Protein AF-A0A6Y3HL21-F1 (afdb_monomer)

Organism: Salmonella typhimurium (NCBI:txid90371)

Solvent-accessible surface area (backbone atoms only — not comparable to full-atom values): 4839 Å² total; per-residue (Å²): 133,59,69,70,45,54,53,51,49,53,54,49,52,53,55,47,52,53,24,35,72,70,72,64,56,56,81,71,47,84,64,52,68,60,49,56,74,69,26,47,66,47,52,51,52,52,55,58,74,41,46,67,58,29,63,74,67,72,35,77,82,48,67,27,51,51,48,56,54,48,53,53,47,60,76,65,38,88,90,68,84,98

Secondary structure (DSSP, 8-state):
--HHHHHHHHHHHHHHHHHHHHT------TTHHHHHHH-HHHHHHHHHHTHHHHHHHT----HHHHHHHHHHHHTTSTT---

InterPro domains:
  IPR011608 PRD domain [PF00874] (1-74)
  IPR011608 PRD domain [PS51372] (1-82)
  IPR036634 PRD domain superfamily [SSF63520] (1-73)

pLDDT: mean 94.84, std 4.3, range [73.56, 98.0]

Radius of gyration: 12.6 Å; Cα contacts (8 Å, |Δi|>4): 61; chains: 1; bounding box: 28×24×33 Å

Nearest PDB structures (foldseek):
  1h99-assembly1_A-2  TM=6.591E-01  e=1.795E+00  Bacillus subtilis
  5way-assembly1_A  TM=3.885E-01  e=9.319E+00  Streptococcus pneumoniae

Foldseek 3Di:
DDPQLVVVCVVLVVVQLVCQLVVNHDQDAPPLVVCCVQCVVLLVVVQVVCPVVCVVSVGDHHVRSSRVNVVSCVVPDPPDDD

Sequence (82 aa):
FNNNLIISLYVHLSCMIERLVMRNEITHYKNMTEFNERHGEFIAMVNHSFQRLKILYNVALPVAEIGYIHDIFELRIEDFHW

Structure (mmCIF, N/CA/C/O backbone):
data_AF-A0A6Y3HL21-F1
#
_entry.id   AF-A0A6Y3HL21-F1
#
loop_
_atom_site.group_PDB
_atom_site.id
_atom_site.type_symbol
_atom_site.label_atom_id
_atom_site.label_alt_id
_atom_site.label_comp_id
_atom_site.label_asym_id
_atom_site.label_entity_id
_atom_site.label_seq_id
_atom_site.pdbx_PDB_ins_code
_atom_site.Cartn_x
_atom_site.Cartn_y
_atom_site.Cartn_z
_atom_site.occupancy
_atom_site.B_iso_or_equiv
_atom_site.auth_seq_id
_atom_site.auth_comp_id
_atom_site.auth_asym_id
_atom_site.auth_atom_id
_atom_site.pdbx_PDB_model_num
ATOM 1 N N . PHE A 1 1 ? 16.877 0.438 -6.190 1.00 73.56 1 PHE A N 1
ATOM 2 C CA . PHE A 1 1 ? 15.523 0.932 -6.509 1.00 73.56 1 PHE A CA 1
ATOM 3 C C . PHE A 1 1 ? 15.600 2.383 -6.956 1.00 73.56 1 PHE A C 1
ATOM 5 O O . PHE A 1 1 ? 16.406 3.121 -6.406 1.00 73.56 1 PHE A O 1
ATOM 12 N N . ASN A 1 2 ? 14.808 2.778 -7.957 1.00 87.94 2 ASN A N 1
ATOM 13 C CA . ASN A 1 2 ? 14.749 4.161 -8.445 1.00 87.94 2 ASN A CA 1
ATOM 14 C C . ASN A 1 2 ? 14.221 5.103 -7.339 1.00 87.94 2 ASN A C 1
ATOM 16 O O . ASN A 1 2 ? 13.291 4.738 -6.616 1.00 87.94 2 ASN A O 1
ATOM 20 N N . ASN A 1 3 ? 14.774 6.315 -7.227 1.00 92.94 3 ASN A N 1
ATOM 21 C CA . ASN A 1 3 ? 14.318 7.348 -6.288 1.00 92.94 3 ASN A CA 1
ATOM 22 C C . ASN A 1 3 ? 12.808 7.605 -6.392 1.00 92.94 3 ASN A C 1
ATOM 24 O O . ASN A 1 3 ? 12.141 7.753 -5.372 1.00 92.94 3 ASN A O 1
ATOM 28 N N . ASN A 1 4 ? 12.245 7.573 -7.602 1.00 93.12 4 ASN A N 1
ATOM 29 C CA . ASN A 1 4 ? 10.809 7.767 -7.809 1.00 93.12 4 ASN A CA 1
ATOM 30 C C . ASN A 1 4 ? 9.962 6.672 -7.143 1.00 93.12 4 ASN A C 1
ATOM 32 O O . ASN A 1 4 ? 8.895 6.967 -6.602 1.00 93.12 4 ASN A O 1
ATOM 36 N N . LEU A 1 5 ? 10.434 5.420 -7.152 1.00 95.12 5 LEU A N 1
ATOM 37 C CA . LEU A 1 5 ? 9.785 4.308 -6.455 1.00 95.12 5 LEU A CA 1
ATOM 38 C C . LEU A 1 5 ? 9.871 4.490 -4.943 1.00 95.12 5 LEU A C 1
ATOM 40 O O . LEU A 1 5 ? 8.851 4.396 -4.267 1.00 95.12 5 LEU A O 1
ATOM 44 N N . ILE A 1 6 ? 11.062 4.806 -4.429 1.00 95.38 6 ILE A N 1
ATOM 45 C CA . ILE A 1 6 ? 11.283 5.005 -2.991 1.00 95.38 6 ILE A CA 1
ATOM 46 C C . ILE A 1 6 ? 10.384 6.127 -2.463 1.00 95.38 6 ILE A C 1
ATOM 48 O O . ILE A 1 6 ? 9.687 5.932 -1.472 1.00 95.38 6 ILE A O 1
ATOM 52 N N . ILE A 1 7 ? 10.347 7.275 -3.147 1.00 96.81 7 ILE A N 1
ATOM 53 C CA . ILE A 1 7 ? 9.518 8.422 -2.753 1.00 96.81 7 ILE A CA 1
ATOM 54 C C . ILE A 1 7 ? 8.030 8.057 -2.796 1.00 96.81 7 ILE A C 1
ATOM 56 O O . ILE A 1 7 ? 7.295 8.363 -1.859 1.00 96.81 7 ILE A O 1
ATOM 60 N N . SER A 1 8 ? 7.583 7.369 -3.851 1.00 96.81 8 SER A N 1
ATOM 61 C CA . SER A 1 8 ? 6.169 6.997 -4.003 1.00 96.81 8 SER A CA 1
ATOM 62 C C . SER A 1 8 ? 5.720 6.004 -2.933 1.00 96.81 8 SER A C 1
ATOM 64 O O . SER A 1 8 ? 4.652 6.183 -2.351 1.00 96.81 8 SER A O 1
ATOM 66 N N . LEU A 1 9 ? 6.550 5.003 -2.625 1.00 97.06 9 LEU A N 1
ATOM 67 C CA . LEU A 1 9 ? 6.298 4.080 -1.522 1.00 97.06 9 LEU A CA 1
ATOM 68 C C . LEU A 1 9 ? 6.297 4.815 -0.184 1.00 97.06 9 LEU A C 1
ATOM 70 O O . LEU A 1 9 ? 5.376 4.629 0.597 1.00 97.06 9 LEU A O 1
ATOM 74 N N . TYR A 1 10 ? 7.276 5.680 0.080 1.00 97.25 10 TYR A N 1
ATOM 75 C CA . TYR A 1 10 ? 7.363 6.395 1.352 1.00 97.25 10 TYR A CA 1
ATOM 76 C C . TYR A 1 10 ? 6.115 7.242 1.631 1.00 97.25 10 TYR A C 1
ATOM 78 O O . TYR A 1 10 ? 5.535 7.160 2.716 1.00 97.25 10 TYR A O 1
ATOM 86 N N . VAL A 1 11 ? 5.665 8.013 0.637 1.00 97.88 11 VAL A N 1
ATOM 87 C CA . VAL A 1 11 ? 4.439 8.815 0.742 1.00 97.88 11 VAL A CA 1
ATOM 88 C C . VAL A 1 11 ? 3.224 7.909 0.932 1.00 97.88 11 VAL A C 1
ATOM 90 O O . VAL A 1 11 ? 2.452 8.112 1.867 1.00 97.88 11 VAL A O 1
ATOM 93 N N . HIS A 1 12 ? 3.070 6.879 0.094 1.00 97.75 12 HIS A N 1
ATOM 94 C CA . HIS A 1 12 ? 1.900 6.008 0.153 1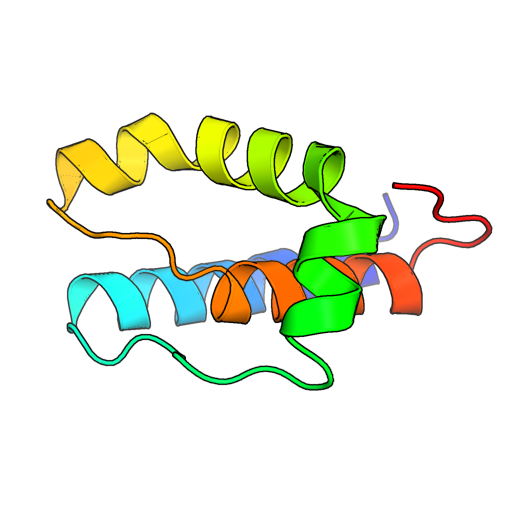.00 97.75 12 HIS A CA 1
ATOM 95 C C . HIS A 1 12 ? 1.812 5.237 1.472 1.00 97.75 12 HIS A C 1
ATOM 97 O O . HIS A 1 12 ? 0.757 5.229 2.101 1.00 97.75 12 HIS A O 1
ATOM 103 N N . LEU A 1 13 ? 2.919 4.641 1.921 1.00 97.31 13 LEU A N 1
ATOM 104 C CA . LEU A 1 13 ? 2.985 3.903 3.178 1.00 97.31 13 LEU A CA 1
ATOM 105 C C . 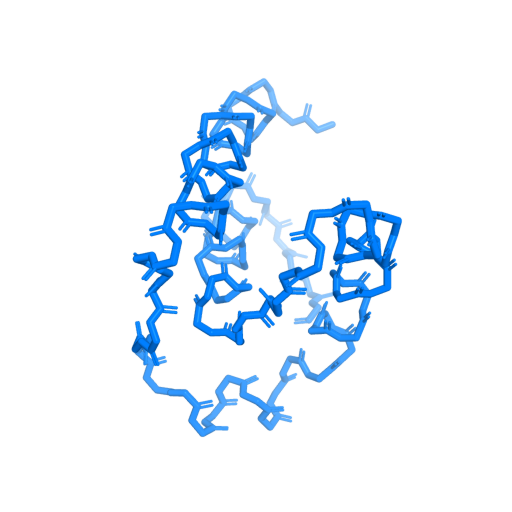LEU A 1 13 ? 2.717 4.812 4.379 1.00 97.31 13 LEU A C 1
ATOM 107 O O . LEU A 1 13 ? 2.020 4.390 5.294 1.00 97.31 13 LEU A O 1
ATOM 111 N N . SER A 1 14 ? 3.200 6.058 4.367 1.00 97.44 14 SER A N 1
ATOM 112 C CA . SER A 1 14 ? 2.909 7.016 5.443 1.00 97.44 14 SER A CA 1
ATOM 113 C C . SER A 1 14 ? 1.406 7.293 5.552 1.00 97.44 14 SER A C 1
ATOM 115 O O . SER A 1 14 ? 0.830 7.144 6.629 1.00 97.44 14 SER A O 1
ATOM 117 N N . CYS A 1 15 ? 0.748 7.607 4.430 1.00 97.81 15 CYS A N 1
ATOM 118 C CA . CYS A 1 15 ? -0.700 7.826 4.400 1.00 97.81 15 CYS A CA 1
ATOM 119 C C . CYS A 1 15 ? -1.494 6.549 4.713 1.00 97.81 15 CYS A C 1
ATOM 121 O O . CYS A 1 15 ? -2.529 6.610 5.365 1.00 97.81 15 CYS A O 1
ATOM 123 N N . MET A 1 16 ? -1.032 5.386 4.253 1.00 97.88 16 MET A N 1
ATOM 124 C CA . MET A 1 16 ? -1.662 4.099 4.548 1.00 97.88 16 MET A CA 1
ATOM 125 C C . MET A 1 16 ? -1.621 3.802 6.046 1.00 97.88 16 MET A C 1
ATOM 127 O O . MET A 1 16 ? -2.641 3.451 6.623 1.00 97.88 16 MET A O 1
ATOM 131 N N . ILE A 1 17 ? -0.470 3.976 6.696 1.00 96.56 17 ILE A N 1
ATOM 132 C CA . ILE A 1 17 ? -0.330 3.741 8.138 1.00 96.56 17 ILE A CA 1
ATOM 133 C C . ILE A 1 17 ? -1.234 4.687 8.929 1.00 96.56 17 ILE A C 1
ATOM 135 O O . ILE A 1 17 ? -1.921 4.230 9.841 1.00 96.56 17 ILE A O 1
ATOM 139 N N . GLU A 1 18 ? -1.280 5.971 8.560 1.00 97.44 18 GLU A N 1
ATOM 140 C CA . GLU A 1 18 ? -2.239 6.919 9.136 1.00 97.44 18 GLU A CA 1
ATOM 141 C C . GLU A 1 18 ? -3.667 6.389 9.000 1.00 97.44 18 GLU A C 1
ATOM 143 O O . GLU A 1 18 ? -4.395 6.343 9.996 1.00 97.44 18 GLU A O 1
ATOM 148 N N . ARG A 1 19 ? -4.040 5.899 7.809 1.00 97.81 19 ARG A N 1
ATOM 149 C CA . ARG A 1 19 ? -5.388 5.382 7.595 1.00 97.81 19 ARG A CA 1
ATOM 150 C C . ARG A 1 19 ? -5.731 4.182 8.474 1.00 97.81 19 ARG A C 1
ATOM 152 O O . ARG A 1 19 ? -6.790 4.127 9.099 1.00 97.81 19 ARG A O 1
ATOM 159 N N . LEU A 1 20 ? -4.804 3.230 8.568 1.00 97.06 20 LEU A N 1
ATOM 160 C CA . LEU A 1 20 ? -4.969 2.035 9.393 1.00 97.06 20 LEU A CA 1
ATOM 161 C C . LEU A 1 20 ? -5.165 2.398 10.871 1.00 97.06 20 LEU A C 1
ATOM 163 O O . LEU A 1 20 ? -6.045 1.851 11.537 1.00 97.06 20 LEU A O 1
ATOM 167 N N . VAL A 1 21 ? -4.355 3.324 11.391 1.00 95.81 21 VAL A N 1
ATOM 168 C CA . VAL A 1 21 ? -4.433 3.769 12.792 1.00 95.81 21 VAL A CA 1
ATOM 169 C C . VAL A 1 21 ? -5.745 4.510 13.061 1.00 95.81 21 VAL A C 1
ATOM 171 O O . VAL A 1 21 ? -6.355 4.305 14.111 1.00 95.81 21 VAL A O 1
ATOM 174 N N . MET A 1 22 ? -6.209 5.316 12.103 1.00 96.62 22 MET A N 1
ATOM 175 C CA . MET A 1 22 ? -7.460 6.079 12.188 1.00 96.62 22 MET A CA 1
ATOM 176 C C . MET A 1 22 ? -8.720 5.257 11.876 1.00 96.62 22 MET A C 1
ATOM 178 O O . MET A 1 22 ? -9.822 5.791 11.985 1.00 96.62 22 MET A O 1
ATOM 182 N N . ARG A 1 23 ? -8.584 3.968 11.525 1.00 95.44 23 ARG A N 1
ATOM 183 C CA . ARG A 1 23 ? -9.697 3.072 11.148 1.00 95.44 23 ARG A CA 1
ATOM 184 C C . ARG A 1 23 ? -10.508 3.574 9.945 1.00 95.44 23 ARG A C 1
ATOM 186 O O . ARG A 1 23 ? -11.730 3.437 9.906 1.00 95.44 23 ARG A O 1
ATOM 193 N N . ASN A 1 24 ? -9.836 4.212 8.990 1.00 96.81 24 ASN A N 1
ATOM 194 C CA . ASN A 1 24 ? -10.410 4.652 7.715 1.00 96.81 24 ASN A CA 1
ATOM 195 C C . ASN A 1 24 ? -9.648 4.029 6.530 1.00 96.81 24 ASN A C 1
ATOM 197 O O . ASN A 1 24 ? -9.435 4.663 5.494 1.00 96.81 24 ASN A O 1
ATOM 201 N N . GLU A 1 25 ? -9.213 2.784 6.711 1.00 97.00 25 GLU A N 1
ATOM 202 C CA . GLU A 1 25 ? -8.503 2.000 5.714 1.00 97.00 25 GLU A CA 1
ATOM 203 C C . GLU A 1 25 ? -9.282 1.849 4.401 1.00 97.00 25 GLU A C 1
ATOM 205 O O . GLU A 1 25 ? -10.515 1.778 4.372 1.00 97.00 25 GLU A O 1
ATOM 210 N N . ILE A 1 26 ? -8.553 1.754 3.288 1.00 97.06 26 ILE A N 1
ATOM 211 C CA . ILE A 1 26 ? -9.168 1.467 1.997 1.00 97.06 26 ILE A CA 1
ATOM 212 C C . ILE A 1 26 ? -9.558 -0.012 1.957 1.00 97.06 26 ILE A C 1
ATOM 214 O O . ILE A 1 26 ? -8.733 -0.901 2.154 1.00 97.06 26 ILE A O 1
ATOM 218 N N . THR A 1 27 ? -10.832 -0.279 1.676 1.00 95.31 27 THR A N 1
ATOM 219 C CA . THR A 1 27 ? -11.405 -1.637 1.646 1.00 95.31 27 THR A CA 1
ATOM 220 C C . THR A 1 27 ? -11.750 -2.124 0.243 1.00 95.31 27 THR A C 1
ATOM 222 O O . THR A 1 27 ? -12.132 -3.279 0.078 1.00 95.31 27 THR A O 1
ATOM 225 N N . HIS A 1 28 ? -11.604 -1.264 -0.765 1.00 95.19 28 HIS A N 1
ATOM 226 C CA . HIS A 1 28 ? -11.941 -1.560 -2.152 1.00 95.19 28 HIS A CA 1
ATOM 227 C C . HIS A 1 28 ? -10.747 -1.283 -3.061 1.00 95.19 28 HIS A C 1
ATOM 229 O O . HIS A 1 28 ? -10.113 -0.235 -2.969 1.00 95.19 28 HIS A O 1
ATOM 235 N N . TYR A 1 29 ? -10.469 -2.224 -3.957 1.00 96.31 29 TYR A N 1
ATOM 236 C CA . TYR A 1 29 ? -9.443 -2.120 -4.989 1.00 96.31 29 TYR A CA 1
ATOM 237 C C . TYR A 1 29 ? -9.968 -2.750 -6.285 1.00 96.31 29 TYR A C 1
ATOM 239 O O . TYR A 1 29 ? -10.854 -3.611 -6.255 1.00 96.31 29 TYR A O 1
ATOM 247 N N . LYS A 1 30 ? -9.462 -2.292 -7.435 1.00 93.06 30 LYS A N 1
ATOM 248 C CA . LYS A 1 30 ? -9.880 -2.800 -8.751 1.00 93.06 30 LYS A CA 1
ATOM 249 C C . LYS A 1 30 ? -9.660 -4.318 -8.833 1.00 93.06 30 LYS A C 1
ATOM 251 O O . LYS A 1 30 ? -8.656 -4.820 -8.342 1.00 93.06 30 LYS A O 1
ATOM 256 N N . ASN A 1 31 ? -10.606 -5.037 -9.440 1.00 93.81 31 ASN A N 1
ATOM 257 C CA . ASN A 1 31 ? -10.540 -6.486 -9.683 1.00 93.81 31 ASN A CA 1
ATOM 258 C C . ASN A 1 31 ? -10.020 -7.313 -8.488 1.00 93.81 31 ASN A C 1
ATOM 260 O O . ASN A 1 31 ? -9.190 -8.202 -8.653 1.00 93.81 31 ASN A O 1
ATOM 264 N N . MET A 1 32 ? -10.504 -7.032 -7.273 1.00 94.50 32 MET A N 1
ATOM 265 C CA . MET A 1 32 ? -9.989 -7.653 -6.044 1.00 94.50 32 MET A CA 1
ATOM 266 C C . MET A 1 32 ? -9.915 -9.186 -6.078 1.00 94.50 32 MET A C 1
ATOM 268 O O . MET A 1 32 ? -8.986 -9.754 -5.506 1.00 94.50 32 MET A O 1
ATOM 272 N N . THR A 1 33 ? -10.875 -9.861 -6.713 1.00 94.62 33 THR A N 1
ATOM 273 C CA . THR A 1 33 ? -10.860 -11.326 -6.855 1.00 94.62 33 THR A CA 1
ATOM 274 C C . THR A 1 33 ? -9.654 -11.788 -7.668 1.00 94.62 33 THR A C 1
ATOM 276 O O . THR A 1 33 ? -8.861 -12.583 -7.178 1.00 94.62 33 THR A O 1
ATOM 279 N N . GLU A 1 34 ? -9.461 -11.214 -8.857 1.00 95.56 34 GLU A N 1
ATOM 280 C CA . GLU A 1 34 ? -8.321 -11.516 -9.730 1.00 95.56 34 GLU A CA 1
ATOM 281 C C . GLU A 1 34 ? -6.992 -11.189 -9.039 1.00 95.56 34 GLU A C 1
ATOM 283 O O . GLU A 1 34 ? -6.048 -11.972 -9.112 1.00 95.56 34 GLU A O 1
ATOM 288 N N . PHE A 1 35 ? -6.927 -10.066 -8.314 1.00 95.94 35 PHE A N 1
ATOM 289 C CA . PHE A 1 35 ? -5.722 -9.676 -7.587 1.00 95.94 35 PHE A CA 1
ATOM 290 C C . PHE A 1 35 ? -5.344 -10.697 -6.502 1.00 95.94 35 PHE A C 1
ATOM 292 O O . PHE A 1 35 ? -4.184 -11.092 -6.403 1.00 95.94 35 PHE A O 1
ATOM 299 N N . ASN A 1 36 ? -6.324 -11.169 -5.723 1.00 94.69 36 ASN A N 1
ATOM 300 C CA . ASN A 1 36 ? -6.101 -12.203 -4.709 1.00 94.69 36 ASN A CA 1
ATOM 301 C C . ASN A 1 36 ? -5.655 -13.539 -5.316 1.00 94.69 36 ASN A C 1
ATOM 303 O O . ASN A 1 36 ? -4.816 -14.219 -4.731 1.00 94.69 36 ASN A O 1
ATOM 307 N N . GLU A 1 37 ? -6.218 -13.919 -6.463 1.00 95.31 37 GLU A N 1
ATOM 308 C CA . GLU A 1 37 ? -5.885 -15.176 -7.140 1.00 95.31 37 GLU A CA 1
ATOM 309 C C . GLU A 1 37 ? -4.488 -15.148 -7.769 1.00 95.31 37 GLU A C 1
ATOM 311 O O . GLU A 1 37 ? -3.784 -16.156 -7.735 1.00 95.31 37 GLU A O 1
ATOM 316 N N . ARG A 1 38 ? -4.074 -14.007 -8.334 1.00 95.31 38 ARG A N 1
ATOM 317 C CA . ARG A 1 38 ? -2.821 -13.898 -9.097 1.00 95.31 38 ARG A CA 1
ATOM 318 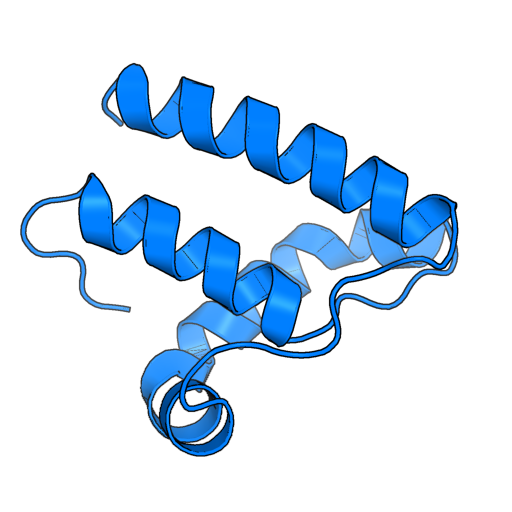C C . ARG A 1 38 ? -1.608 -13.489 -8.275 1.00 95.31 38 ARG A C 1
ATOM 320 O O . ARG A 1 38 ? -0.514 -13.939 -8.587 1.00 95.31 38 ARG A O 1
ATOM 327 N N . HIS A 1 39 ? -1.795 -12.688 -7.230 1.00 96.12 39 HIS A N 1
ATOM 328 C CA . HIS A 1 39 ? -0.692 -12.059 -6.490 1.00 96.12 39 HIS A CA 1
ATOM 329 C C . HIS A 1 39 ? -0.637 -12.519 -5.028 1.00 96.12 39 HIS A C 1
ATOM 331 O O . HIS A 1 39 ? -0.268 -11.765 -4.125 1.00 96.12 39 HIS A O 1
ATOM 337 N N . GLY A 1 40 ? -1.029 -13.771 -4.766 1.00 95.75 40 GLY A N 1
ATOM 338 C CA . GLY A 1 40 ? -1.073 -14.338 -3.415 1.00 95.75 40 GLY A CA 1
ATOM 339 C C . GLY A 1 40 ? 0.278 -14.300 -2.690 1.00 95.75 40 GLY A C 1
ATOM 340 O O . GLY A 1 40 ? 0.323 -14.003 -1.494 1.00 95.75 40 GLY A O 1
ATOM 341 N N . GLU A 1 41 ? 1.383 -14.531 -3.405 1.00 96.12 41 GLU A N 1
ATOM 342 C CA . GLU A 1 41 ? 2.736 -14.464 -2.834 1.00 96.12 41 GLU A CA 1
ATOM 343 C C . GLU A 1 41 ? 3.118 -13.032 -2.447 1.00 96.12 41 GLU A C 1
ATOM 345 O O . GLU A 1 41 ? 3.569 -12.799 -1.321 1.00 96.12 41 GLU A O 1
ATOM 350 N N . PHE A 1 42 ? 2.856 -12.056 -3.323 1.00 97.06 42 PHE A N 1
ATOM 351 C CA . PHE A 1 42 ? 3.051 -10.641 -3.014 1.00 97.06 42 PHE A CA 1
ATOM 352 C C . PHE A 1 42 ? 2.226 -10.207 -1.797 1.00 97.06 42 PHE A C 1
ATOM 354 O O . PHE A 1 42 ? 2.746 -9.572 -0.875 1.00 97.06 42 PHE A O 1
ATOM 361 N N . ILE A 1 43 ? 0.949 -10.601 -1.747 1.00 97.56 43 ILE A N 1
ATOM 362 C CA . ILE A 1 43 ? 0.055 -10.313 -0.621 1.00 97.56 43 ILE A CA 1
ATOM 363 C C . ILE A 1 43 ? 0.618 -10.893 0.678 1.00 97.56 43 ILE A C 1
ATOM 365 O O . ILE A 1 43 ? 0.672 -10.190 1.692 1.00 97.56 43 ILE A O 1
ATOM 369 N N . ALA A 1 44 ? 1.069 -12.148 0.662 1.00 96.69 44 ALA A N 1
ATOM 370 C CA . ALA A 1 44 ? 1.658 -12.794 1.828 1.00 96.69 44 ALA A CA 1
ATOM 371 C C . ALA A 1 44 ? 2.945 -12.089 2.285 1.00 96.69 44 ALA A C 1
ATOM 373 O O . ALA A 1 44 ? 3.098 -11.814 3.478 1.00 96.69 44 ALA A O 1
ATOM 374 N N . MET A 1 45 ? 3.831 -11.735 1.351 1.00 96.94 45 MET A N 1
ATOM 375 C CA . MET A 1 45 ? 5.085 -11.029 1.626 1.00 96.94 45 MET A CA 1
ATOM 376 C C . MET A 1 45 ? 4.836 -9.654 2.261 1.00 96.94 45 MET A C 1
ATOM 378 O O . MET A 1 45 ? 5.435 -9.322 3.292 1.00 96.94 45 MET A O 1
ATOM 382 N N . VAL A 1 46 ? 3.938 -8.847 1.687 1.00 97.12 46 VAL A N 1
ATOM 383 C CA . VAL A 1 46 ? 3.600 -7.528 2.237 1.00 97.12 46 VAL A CA 1
ATOM 384 C C . VAL A 1 46 ? 2.953 -7.692 3.610 1.00 97.12 46 VAL A C 1
ATOM 386 O O . VAL A 1 46 ? 3.403 -7.090 4.581 1.00 97.12 46 VAL A O 1
ATOM 389 N N . ASN A 1 47 ? 1.962 -8.571 3.752 1.00 96.00 47 ASN A N 1
ATOM 390 C CA . ASN A 1 47 ? 1.299 -8.798 5.036 1.00 96.00 47 ASN A CA 1
ATOM 391 C C . ASN A 1 47 ? 2.282 -9.277 6.125 1.00 96.00 47 ASN A C 1
ATOM 393 O O . ASN A 1 47 ? 2.175 -8.853 7.278 1.00 96.00 47 ASN A O 1
ATOM 397 N N . HIS A 1 48 ? 3.278 -10.096 5.764 1.00 96.31 48 HIS A N 1
ATOM 398 C CA . HIS A 1 48 ? 4.361 -10.498 6.664 1.00 96.31 48 HIS A CA 1
ATOM 399 C C . HIS A 1 48 ? 5.220 -9.300 7.099 1.00 96.31 48 HIS A C 1
ATOM 401 O O . HIS A 1 48 ? 5.470 -9.111 8.289 1.00 96.31 48 HIS A O 1
ATOM 407 N N . SER A 1 49 ? 5.587 -8.434 6.154 1.00 96.00 49 SER A N 1
ATOM 408 C CA . SER A 1 49 ? 6.408 -7.240 6.402 1.00 96.00 49 SER A CA 1
ATOM 409 C C . SER A 1 49 ? 5.741 -6.254 7.374 1.00 96.00 49 SER A C 1
ATOM 411 O O . SER A 1 49 ? 6.417 -5.573 8.144 1.00 96.00 49 SER A O 1
ATOM 413 N N . PHE A 1 50 ? 4.404 -6.220 7.402 1.00 96.25 50 PHE A N 1
ATOM 414 C CA . PHE A 1 50 ? 3.610 -5.368 8.292 1.00 96.25 50 PHE A CA 1
ATOM 415 C C . PHE A 1 50 ? 3.232 -6.017 9.635 1.00 96.25 50 PHE A C 1
ATOM 417 O O . PHE A 1 50 ? 2.562 -5.371 10.444 1.00 96.25 50 PHE A O 1
ATOM 424 N N . GLN A 1 51 ? 3.667 -7.249 9.939 1.00 95.88 51 GLN A N 1
ATOM 425 C CA . GLN A 1 51 ? 3.263 -7.961 11.165 1.00 95.88 51 GLN A 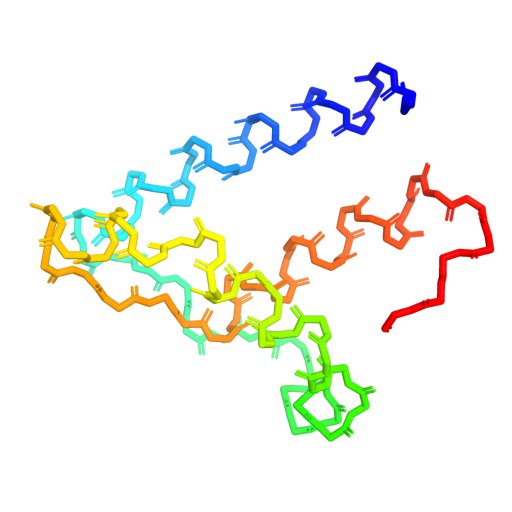CA 1
ATOM 426 C C . GLN A 1 51 ? 3.495 -7.151 12.444 1.00 95.88 51 GLN A C 1
ATOM 428 O O . GLN A 1 51 ? 2.593 -7.034 13.275 1.00 95.88 51 GLN A O 1
ATOM 433 N N . ARG A 1 52 ? 4.678 -6.543 12.592 1.00 95.12 52 ARG A N 1
ATOM 434 C CA . ARG A 1 52 ? 5.007 -5.751 13.786 1.00 95.12 52 ARG A CA 1
ATOM 435 C C . ARG A 1 52 ? 4.094 -4.535 13.940 1.00 95.12 52 ARG A C 1
ATOM 437 O O . ARG A 1 52 ? 3.663 -4.237 15.049 1.00 95.12 52 ARG A O 1
ATOM 444 N N . LEU A 1 53 ? 3.787 -3.861 12.833 1.00 94.19 53 LEU A N 1
ATOM 445 C CA . LEU A 1 53 ? 2.917 -2.687 12.810 1.00 94.19 53 LEU A CA 1
ATOM 446 C C . LEU A 1 53 ? 1.482 -3.062 13.190 1.00 94.19 53 LEU A C 1
ATOM 448 O O . LEU A 1 53 ? 0.880 -2.411 14.042 1.00 94.19 53 LEU A O 1
ATOM 452 N N . LYS A 1 54 ? 0.966 -4.153 12.614 1.00 94.75 54 LYS A N 1
ATOM 453 C CA . LYS A 1 54 ? -0.366 -4.686 12.924 1.00 94.75 54 LYS A CA 1
ATOM 454 C C . LYS A 1 54 ? -0.530 -4.984 14.412 1.00 94.75 54 LYS A C 1
ATOM 456 O O . LYS A 1 54 ? -1.553 -4.628 14.984 1.00 94.75 54 LYS A O 1
ATOM 461 N N . ILE A 1 55 ? 0.488 -5.580 15.040 1.00 95.31 55 ILE A N 1
ATOM 462 C CA . ILE A 1 55 ? 0.489 -5.871 16.481 1.00 95.31 55 ILE A CA 1
ATOM 463 C C . ILE A 1 55 ? 0.549 -4.575 17.298 1.00 95.31 55 ILE A C 1
ATOM 465 O O . ILE A 1 55 ? -0.263 -4.391 18.199 1.00 95.31 55 ILE A O 1
ATOM 469 N N . LEU A 1 56 ? 1.479 -3.669 16.977 1.00 95.19 56 LEU A N 1
ATOM 470 C CA . LEU A 1 56 ? 1.710 -2.445 17.751 1.00 95.19 56 LEU A CA 1
ATOM 471 C C . LEU A 1 56 ? 0.480 -1.528 17.796 1.00 95.19 56 LEU A C 1
ATOM 473 O O . LEU A 1 56 ? 0.166 -0.978 18.847 1.00 95.19 56 LEU A O 1
ATOM 477 N N . TYR A 1 57 ? -0.217 -1.378 16.668 1.00 93.31 57 TYR A N 1
ATOM 478 C CA . TYR A 1 57 ? -1.389 -0.503 16.557 1.00 93.31 57 TYR A CA 1
ATOM 479 C C . TYR A 1 57 ? -2.725 -1.255 16.635 1.00 93.31 57 TYR A C 1
ATOM 481 O O . TYR A 1 57 ? -3.788 -0.640 16.554 1.00 93.31 57 TYR A O 1
ATOM 489 N N . ASN A 1 58 ? -2.691 -2.581 16.801 1.00 94.44 58 ASN A N 1
ATOM 490 C CA . ASN A 1 58 ? -3.866 -3.453 16.760 1.00 94.44 58 ASN A CA 1
ATOM 491 C C . ASN A 1 58 ? -4.724 -3.239 15.492 1.00 94.44 58 ASN A C 1
ATOM 493 O O . ASN A 1 58 ? -5.951 -3.120 15.554 1.00 94.44 58 ASN A O 1
ATOM 497 N N . VAL A 1 59 ? -4.077 -3.121 14.331 1.00 94.12 59 VAL A N 1
ATOM 498 C CA . VAL A 1 59 ? -4.724 -2.860 13.032 1.00 94.12 59 VAL A CA 1
ATOM 499 C C . VAL A 1 59 ? -4.684 -4.090 12.129 1.00 94.12 59 VAL A C 1
ATOM 501 O O . VAL A 1 59 ? -3.778 -4.922 12.213 1.00 94.12 59 VAL A O 1
ATOM 504 N N . ALA A 1 60 ? -5.663 -4.198 11.233 1.00 92.06 60 ALA A N 1
ATOM 505 C CA . ALA A 1 60 ? -5.598 -5.110 10.097 1.00 92.06 60 ALA A CA 1
ATOM 506 C C . ALA A 1 60 ? -4.958 -4.391 8.901 1.00 92.06 60 ALA A C 1
ATOM 508 O O . ALA A 1 60 ? -4.984 -3.168 8.836 1.00 92.06 60 ALA A O 1
ATOM 509 N N . LEU A 1 61 ? -4.392 -5.145 7.957 1.00 96.75 61 LEU A N 1
ATOM 510 C CA . LEU A 1 61 ? -3.955 -4.610 6.667 1.00 96.75 61 LEU A CA 1
ATOM 511 C C . LEU A 1 61 ? -4.877 -5.194 5.590 1.00 96.75 61 LEU A C 1
ATOM 513 O O . LEU A 1 61 ? -4.743 -6.384 5.291 1.00 96.75 61 LEU A O 1
ATOM 517 N N . PRO A 1 62 ? -5.839 -4.421 5.057 1.00 97.06 62 PRO A N 1
ATOM 518 C CA . PRO A 1 62 ? -6.698 -4.887 3.977 1.00 97.06 62 PRO A CA 1
ATOM 519 C C . PRO A 1 62 ? -5.898 -5.208 2.720 1.00 97.06 62 PRO A C 1
ATOM 521 O O . PRO A 1 62 ? -4.934 -4.519 2.389 1.00 97.06 62 PRO A O 1
ATOM 524 N N . VAL A 1 63 ? -6.361 -6.199 1.958 1.00 97.25 63 VAL A N 1
ATOM 525 C CA . VAL A 1 63 ? -5.775 -6.526 0.648 1.00 97.25 63 VAL A CA 1
ATOM 526 C C . VAL A 1 63 ? -5.849 -5.337 -0.311 1.00 97.25 63 VAL A C 1
ATOM 528 O O . VAL A 1 63 ? -4.944 -5.152 -1.115 1.00 97.25 63 VAL A O 1
ATOM 531 N N . ALA A 1 64 ? -6.881 -4.498 -0.206 1.00 97.88 64 ALA A N 1
ATOM 532 C CA . ALA A 1 64 ? -7.013 -3.318 -1.052 1.00 97.88 64 ALA A CA 1
ATOM 533 C C . ALA A 1 64 ? -5.845 -2.327 -0.883 1.00 97.88 64 ALA A C 1
ATOM 535 O O . ALA A 1 64 ? -5.331 -1.828 -1.879 1.00 97.88 64 ALA A O 1
ATOM 536 N N . GLU A 1 65 ? -5.363 -2.109 0.345 1.00 98.00 65 GLU A N 1
ATOM 537 C CA . G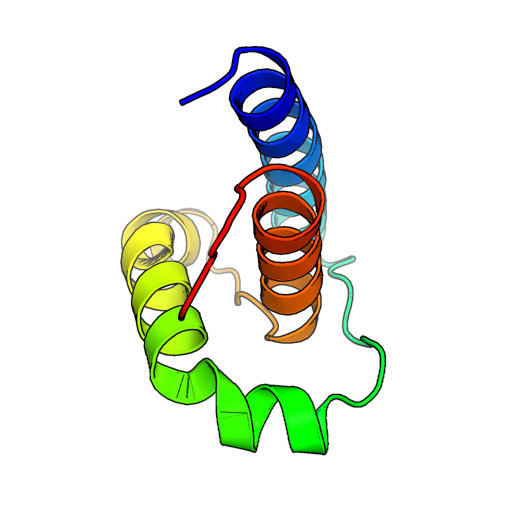LU A 1 65 ? -4.163 -1.296 0.603 1.00 98.00 65 GLU A CA 1
ATOM 538 C C . GLU A 1 65 ? -2.908 -1.934 -0.022 1.00 98.00 65 GLU A C 1
ATOM 540 O O . GLU A 1 65 ? -2.080 -1.251 -0.622 1.00 98.00 65 GLU A O 1
ATOM 545 N N . ILE A 1 66 ? -2.799 -3.266 0.030 1.00 97.88 66 ILE A N 1
ATOM 546 C CA . ILE A 1 66 ? -1.711 -4.011 -0.623 1.00 97.88 66 ILE A CA 1
ATOM 547 C C . ILE A 1 66 ? -1.780 -3.874 -2.152 1.00 97.88 66 ILE A C 1
ATOM 549 O O . ILE A 1 66 ? -0.739 -3.755 -2.797 1.00 97.88 66 ILE A O 1
ATOM 553 N N . GLY A 1 67 ? -2.983 -3.830 -2.730 1.00 97.69 67 GLY A N 1
ATOM 554 C CA . GLY A 1 67 ? -3.194 -3.584 -4.158 1.00 97.69 67 GLY A CA 1
ATOM 555 C C . GLY A 1 67 ? -2.591 -2.259 -4.622 1.00 97.69 67 GLY A C 1
ATOM 556 O O . GLY A 1 67 ? -1.904 -2.212 -5.637 1.00 97.69 67 GLY A O 1
ATOM 557 N N . TYR A 1 68 ? -2.736 -1.190 -3.836 1.00 97.94 68 TYR A N 1
ATOM 558 C CA . TYR A 1 68 ? -2.106 0.090 -4.168 1.00 97.94 68 TYR A CA 1
ATOM 559 C C . TYR A 1 68 ? -0.583 0.079 -4.014 1.00 97.94 68 TYR A C 1
ATOM 561 O O . TYR A 1 68 ? 0.110 0.759 -4.773 1.00 97.94 68 TYR A O 1
ATOM 569 N N . ILE A 1 69 ? -0.040 -0.711 -3.082 1.00 97.62 69 ILE A N 1
ATOM 570 C CA . ILE A 1 69 ? 1.406 -0.956 -3.032 1.00 97.62 69 ILE A CA 1
ATOM 571 C C . ILE A 1 69 ? 1.840 -1.660 -4.324 1.00 97.62 69 ILE A C 1
ATOM 573 O O . ILE A 1 69 ? 2.792 -1.202 -4.951 1.00 97.62 69 ILE A O 1
ATOM 577 N N . HIS A 1 70 ? 1.131 -2.708 -4.756 1.00 97.31 70 HIS A N 1
ATOM 578 C CA . HIS A 1 70 ? 1.428 -3.422 -6.002 1.00 97.31 70 HIS A CA 1
ATOM 579 C C . HIS A 1 70 ? 1.438 -2.485 -7.218 1.00 97.31 70 HIS A C 1
ATOM 581 O O . HIS A 1 70 ? 2.426 -2.459 -7.946 1.00 97.31 70 HIS A O 1
ATOM 587 N N . ASP A 1 71 ? 0.412 -1.641 -7.381 1.00 96.44 71 ASP A N 1
ATOM 588 C CA . ASP A 1 71 ? 0.347 -0.636 -8.455 1.00 96.44 71 ASP A CA 1
ATOM 589 C C . ASP A 1 71 ? 1.589 0.280 -8.468 1.00 96.44 71 ASP A C 1
ATOM 591 O O . ASP A 1 71 ? 2.091 0.661 -9.526 1.00 96.44 71 ASP A O 1
ATOM 595 N N . ILE A 1 72 ? 2.130 0.647 -7.298 1.00 96.44 72 ILE A N 1
ATOM 596 C CA . ILE A 1 72 ? 3.341 1.478 -7.219 1.00 96.44 72 ILE A CA 1
ATOM 597 C C . ILE A 1 72 ? 4.568 0.740 -7.766 1.00 96.44 72 ILE A C 1
ATOM 599 O O . ILE A 1 72 ? 5.379 1.381 -8.444 1.00 96.44 72 ILE A O 1
ATOM 603 N N . PHE A 1 73 ? 4.703 -0.557 -7.468 1.00 95.25 73 PHE A N 1
ATOM 604 C CA . PHE A 1 73 ? 5.767 -1.413 -7.999 1.00 95.25 73 PHE A CA 1
ATOM 605 C C . PHE A 1 73 ? 5.610 -1.606 -9.511 1.00 95.25 73 PHE A C 1
ATOM 607 O O . PHE A 1 73 ? 6.539 -1.285 -10.251 1.00 95.25 73 PHE A O 1
ATOM 614 N N . GLU A 1 74 ? 4.430 -2.030 -9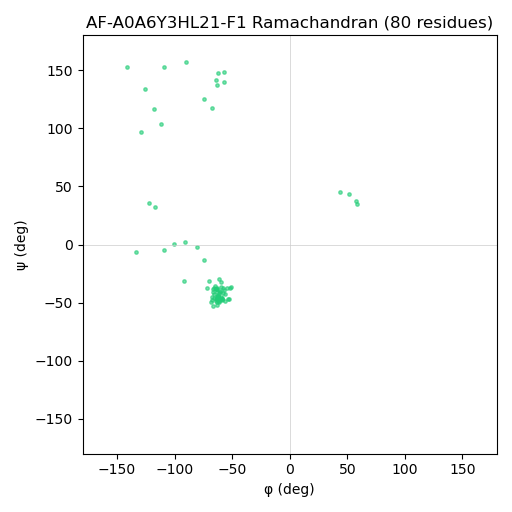.963 1.00 94.25 74 GLU A N 1
ATOM 615 C CA . GLU A 1 74 ? 4.115 -2.301 -11.372 1.00 94.25 74 GLU A CA 1
ATOM 616 C C . GLU A 1 74 ? 4.358 -1.076 -12.269 1.00 94.25 74 GLU A C 1
ATOM 618 O O . GLU A 1 74 ? 4.927 -1.186 -13.349 1.00 94.25 74 GLU A O 1
ATOM 623 N N . LEU A 1 75 ? 4.022 0.129 -11.795 1.00 94.50 75 LEU A N 1
ATOM 624 C CA . LEU A 1 75 ? 4.225 1.367 -12.557 1.00 94.50 75 LEU A CA 1
ATOM 625 C C . LEU A 1 75 ? 5.685 1.844 -12.631 1.00 94.50 75 LEU A C 1
ATOM 627 O O . LEU A 1 75 ? 5.969 2.801 -13.353 1.00 94.50 75 LEU A O 1
ATOM 631 N N . ARG A 1 76 ? 6.600 1.300 -11.817 1.00 92.75 76 ARG A N 1
ATOM 632 C CA . ARG A 1 76 ? 7.943 1.888 -11.611 1.00 92.75 76 ARG A CA 1
ATOM 633 C C . ARG A 1 76 ? 9.098 0.899 -11.690 1.00 92.75 76 ARG A C 1
ATOM 635 O O . ARG A 1 76 ? 10.249 1.336 -11.613 1.00 92.75 76 ARG A O 1
ATOM 642 N N . ILE A 1 77 ? 8.816 -0.393 -11.800 1.00 92.31 77 ILE A N 1
ATOM 643 C CA . ILE A 1 77 ? 9.808 -1.443 -12.001 1.00 92.31 77 ILE A CA 1
ATOM 644 C C . ILE A 1 77 ? 9.513 -2.108 -13.342 1.00 92.31 77 ILE A C 1
ATOM 646 O O . ILE A 1 77 ? 8.458 -2.709 -13.520 1.00 92.31 77 ILE A O 1
ATOM 650 N N . GLU A 1 78 ? 10.457 -1.991 -14.274 1.00 87.25 78 GLU A N 1
ATOM 651 C CA . GLU A 1 78 ? 10.441 -2.779 -15.508 1.00 87.25 78 GLU A CA 1
ATOM 652 C C . GLU A 1 78 ? 10.575 -4.268 -15.155 1.00 87.25 78 GLU A C 1
ATOM 654 O O . GLU A 1 78 ? 11.351 -4.622 -14.265 1.00 87.25 78 GLU A O 1
ATOM 659 N N . ASP A 1 79 ? 9.794 -5.119 -15.822 1.00 86.50 79 ASP A N 1
ATOM 660 C CA . ASP A 1 79 ? 9.765 -6.574 -15.607 1.00 86.50 79 ASP A CA 1
ATOM 661 C C . ASP A 1 79 ? 9.429 -6.998 -14.161 1.00 86.50 79 ASP A C 1
ATOM 663 O O . ASP A 1 79 ? 9.973 -7.959 -13.611 1.00 86.50 79 ASP A O 1
ATOM 667 N N . PHE A 1 80 ? 8.517 -6.270 -13.507 1.00 89.19 80 PHE A N 1
ATOM 668 C CA . PHE A 1 80 ? 8.000 -6.665 -12.199 1.00 89.19 80 PHE A CA 1
AT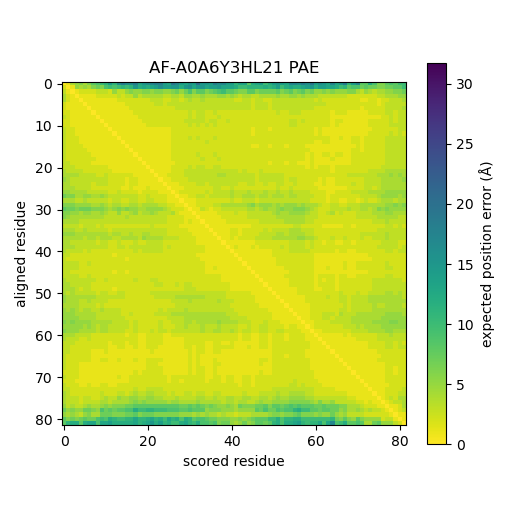OM 669 C C . PHE A 1 80 ? 7.153 -7.946 -12.300 1.00 89.19 80 PHE A C 1
ATOM 671 O O . PHE A 1 80 ? 6.107 -7.968 -12.949 1.00 89.19 80 PHE A O 1
ATOM 678 N N . HIS A 1 81 ? 7.606 -9.012 -11.637 1.00 78.12 81 HIS A N 1
ATOM 679 C CA . HIS A 1 81 ? 6.947 -10.319 -11.614 1.00 78.12 81 HIS A CA 1
ATOM 680 C C . HIS A 1 81 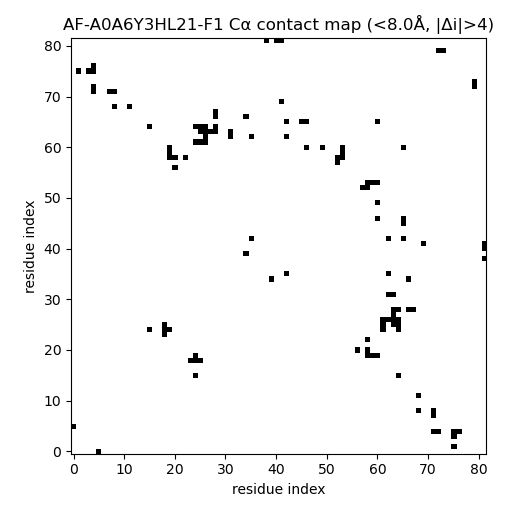? 6.795 -10.802 -10.167 1.00 78.12 81 HIS A C 1
ATOM 682 O O . HIS A 1 81 ? 7.748 -11.330 -9.595 1.00 78.12 81 HIS A O 1
ATOM 688 N N . TRP A 1 82 ? 5.621 -10.571 -9.578 1.00 77.19 82 TRP A N 1
ATOM 689 C CA . TRP A 1 82 ? 5.220 -10.973 -8.224 1.00 77.19 82 TRP A CA 1
ATOM 690 C C . TRP A 1 82 ? 3.705 -11.160 -8.141 1.00 77.19 82 TRP A C 1
ATOM 692 O O . TRP A 1 82 ? 3.001 -10.565 -8.987 1.00 77.19 82 TRP 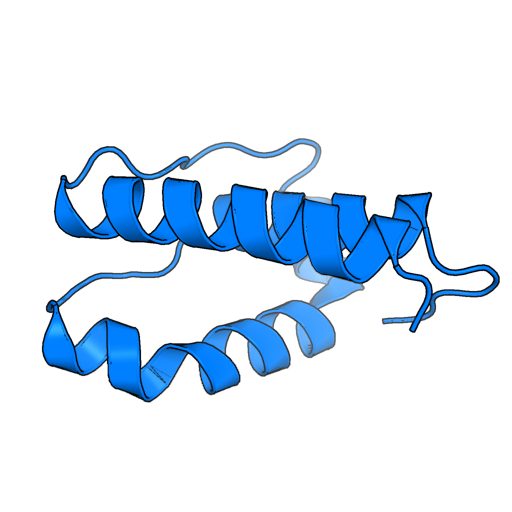A O 1
#

Mean predicted aligned error: 2.78 Å